Protein AF-A0A9X4GIH8-F1 (afdb_monomer)

Organism: NCBI:txid1639133

Foldseek 3Di:
DVVVVVVVVCVVVVVVVVVVVLCVVQAAKDKDDPVPVVCCVNFPDPLRVPQDDQAPAWIKMWHQDPVQRKIKIKIKHAPGPCPPVSLVSRLVSVCVVPVDDDQQKDKDAPDPVDPPAFIWMWHWDDDPRMIMIMIMGGDD

Structure (mmCIF, N/CA/C/O backbone):
data_AF-A0A9X4GIH8-F1
#
_entry.id   AF-A0A9X4GIH8-F1
#
loop_
_atom_site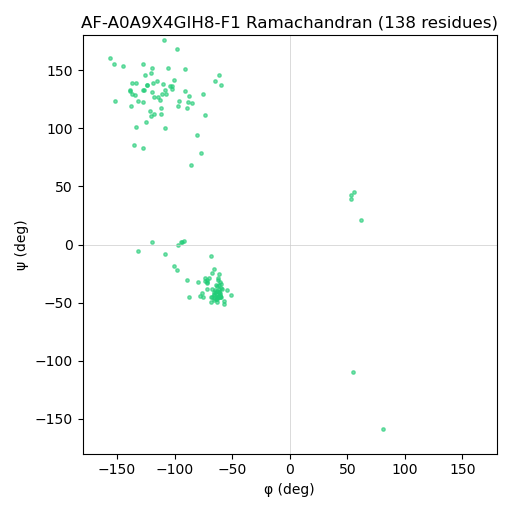.group_PDB
_atom_site.id
_atom_site.type_symbol
_atom_site.label_atom_id
_atom_site.label_alt_id
_atom_site.label_comp_id
_atom_site.label_asym_id
_atom_site.label_entity_id
_atom_site.label_seq_id
_atom_site.pdbx_PDB_ins_code
_atom_site.Cartn_x
_atom_site.Cartn_y
_atom_site.Cartn_z
_atom_site.occupancy
_atom_site.B_iso_or_equiv
_atom_site.auth_seq_id
_atom_site.auth_comp_id
_atom_site.auth_asym_id
_atom_site.auth_atom_id
_atom_site.pdbx_PDB_model_num
ATOM 1 N N . MET A 1 1 ? 32.452 33.313 -19.869 1.00 63.50 1 MET A N 1
ATOM 2 C CA . MET A 1 1 ? 32.845 31.912 -19.583 1.00 63.50 1 MET A CA 1
ATOM 3 C C . MET A 1 1 ? 32.444 31.456 -18.179 1.00 63.50 1 MET A C 1
ATOM 5 O O . MET A 1 1 ? 31.698 30.497 -18.081 1.00 63.50 1 MET A O 1
ATOM 9 N N . LYS A 1 2 ? 32.806 32.172 -17.101 1.00 75.00 2 LYS A N 1
ATOM 10 C CA . LYS A 1 2 ? 32.487 31.783 -15.706 1.00 75.00 2 LYS A CA 1
ATOM 11 C C . LYS A 1 2 ? 30.989 31.535 -15.405 1.00 75.00 2 LYS A C 1
ATOM 13 O O . LYS A 1 2 ? 30.668 30.577 -14.719 1.00 75.00 2 LYS A O 1
ATOM 18 N N . LYS A 1 3 ? 30.074 32.346 -15.964 1.00 81.56 3 LYS A N 1
ATOM 19 C CA . LYS A 1 3 ? 28.610 32.173 -15.804 1.00 81.56 3 LYS A CA 1
ATOM 20 C C . LYS A 1 3 ? 28.070 30.903 -16.482 1.00 81.56 3 LYS A C 1
ATOM 22 O O . LYS A 1 3 ? 27.216 30.236 -15.919 1.00 81.56 3 LYS A O 1
ATOM 27 N N . TRP A 1 4 ? 28.603 30.552 -17.653 1.00 88.25 4 TRP A N 1
ATOM 28 C CA . TRP A 1 4 ? 28.217 29.344 -18.388 1.00 88.25 4 TRP A CA 1
ATOM 29 C C . TRP A 1 4 ? 28.728 28.078 -17.707 1.00 88.25 4 TRP A C 1
ATOM 31 O O . TRP A 1 4 ? 27.992 27.110 -17.618 1.00 88.25 4 TRP A O 1
ATOM 41 N N . ILE A 1 5 ? 29.942 28.123 -17.148 1.00 89.44 5 ILE A N 1
ATOM 42 C CA . ILE A 1 5 ? 30.489 27.032 -16.329 1.00 89.44 5 ILE A CA 1
ATOM 43 C C . ILE A 1 5 ? 29.619 26.816 -15.085 1.00 89.44 5 ILE A C 1
ATOM 45 O O . ILE A 1 5 ? 29.263 25.685 -14.788 1.00 89.44 5 ILE A O 1
ATOM 49 N N . LEU A 1 6 ? 29.222 27.891 -14.394 1.00 89.69 6 LEU A N 1
ATOM 50 C CA . LEU A 1 6 ? 28.356 27.790 -13.217 1.00 89.69 6 LEU A CA 1
ATOM 51 C C . LEU A 1 6 ? 26.986 27.181 -13.562 1.00 89.69 6 LEU A C 1
ATOM 53 O O . LEU A 1 6 ? 26.524 26.291 -12.859 1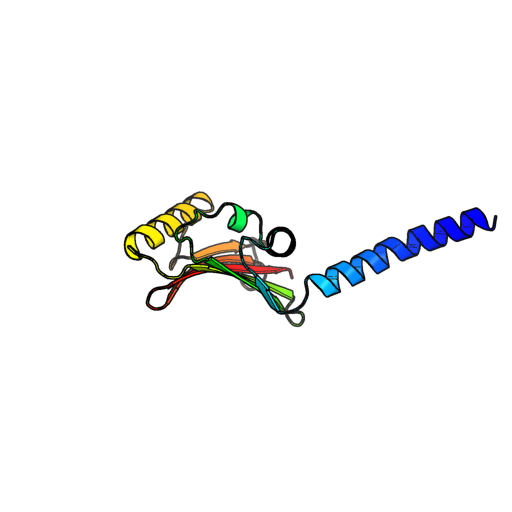.00 89.69 6 LEU A O 1
ATOM 57 N N . LEU A 1 7 ? 26.368 27.619 -14.665 1.00 90.56 7 LEU A N 1
ATOM 58 C CA . LEU A 1 7 ? 25.108 27.050 -15.152 1.00 90.56 7 LEU A CA 1
ATOM 59 C C . LEU A 1 7 ? 25.252 25.570 -15.516 1.00 90.56 7 LEU A C 1
ATOM 61 O O . LEU A 1 7 ? 24.378 24.780 -15.179 1.00 90.56 7 LEU A O 1
ATOM 65 N N . PHE A 1 8 ? 26.360 25.187 -16.152 1.00 90.75 8 PHE A N 1
ATOM 66 C CA . PHE A 1 8 ? 26.626 23.795 -16.511 1.00 90.75 8 PHE A CA 1
ATOM 67 C C . PHE A 1 8 ? 26.821 22.914 -15.272 1.00 90.75 8 PHE A C 1
ATOM 69 O O . PHE A 1 8 ? 26.297 21.808 -15.215 1.00 90.75 8 PHE A O 1
ATOM 76 N N . VAL A 1 9 ? 27.525 23.420 -14.255 1.00 90.88 9 VAL A N 1
ATOM 77 C CA . VAL A 1 9 ? 27.709 22.720 -12.975 1.00 90.88 9 VAL A CA 1
ATOM 78 C C . VAL A 1 9 ? 26.373 22.538 -12.259 1.00 90.88 9 VAL A C 1
ATOM 80 O O . VAL A 1 9 ? 26.072 21.431 -11.833 1.00 90.88 9 VAL A O 1
ATOM 83 N N . ILE A 1 10 ? 25.550 23.587 -12.173 1.00 91.81 10 ILE A N 1
ATOM 84 C CA . ILE A 1 10 ? 24.215 23.516 -11.561 1.00 91.81 10 ILE A CA 1
ATOM 85 C C . ILE A 1 10 ? 23.326 22.510 -12.305 1.00 91.81 10 ILE A C 1
ATOM 87 O O . ILE A 1 10 ? 22.672 21.680 -11.680 1.00 91.81 10 ILE A O 1
ATOM 91 N N . LEU A 1 11 ? 23.334 22.548 -13.639 1.00 92.94 11 LEU A N 1
ATOM 92 C CA . LEU A 1 11 ? 22.566 21.619 -14.467 1.00 92.94 11 LEU A CA 1
ATOM 93 C C . LEU A 1 11 ? 22.974 20.159 -14.224 1.00 92.94 11 LEU A C 1
ATOM 95 O O . LEU A 1 11 ? 22.125 19.275 -14.276 1.00 92.94 11 LEU A O 1
ATOM 99 N N . LEU A 1 12 ? 24.253 19.909 -13.940 1.00 91.50 12 LEU A N 1
ATOM 100 C CA . LEU A 1 12 ? 24.769 18.567 -13.687 1.00 91.50 12 LEU A CA 1
ATOM 101 C C . LEU A 1 12 ? 24.481 18.077 -12.258 1.00 91.50 12 LEU A C 1
ATOM 103 O O . LEU A 1 12 ? 24.292 16.882 -12.051 1.00 91.50 12 LEU A O 1
ATOM 107 N N . THR A 1 13 ? 24.442 18.976 -11.267 1.00 93.31 13 THR A N 1
ATOM 108 C CA . THR A 1 13 ? 24.268 18.605 -9.852 1.00 93.31 13 THR A CA 1
ATOM 109 C C . THR A 1 13 ? 22.812 18.533 -9.406 1.00 93.31 13 THR A C 1
ATOM 111 O O . THR A 1 13 ? 22.496 17.717 -8.541 1.00 93.31 13 THR A O 1
ATOM 114 N N . ILE A 1 14 ? 21.913 19.332 -9.990 1.00 94.12 14 ILE A N 1
ATOM 115 C CA . ILE A 1 14 ? 20.486 19.328 -9.626 1.00 94.12 14 ILE A CA 1
ATOM 116 C C . ILE A 1 14 ? 19.842 17.937 -9.772 1.00 94.12 14 ILE A C 1
ATOM 118 O O . ILE A 1 14 ? 19.200 17.510 -8.814 1.00 94.12 14 ILE A O 1
ATOM 122 N N . PRO A 1 15 ? 20.005 17.196 -10.889 1.00 92.38 15 PRO A N 1
ATOM 123 C CA . PRO A 1 15 ? 19.374 15.884 -11.047 1.00 92.38 15 PRO A CA 1
ATOM 124 C C . PRO A 1 15 ? 19.847 14.884 -9.991 1.00 92.38 15 PRO A C 1
ATOM 126 O O . PRO A 1 15 ? 19.057 14.107 -9.464 1.00 92.38 15 PRO A O 1
ATOM 129 N N . PHE A 1 16 ? 21.135 14.939 -9.649 1.00 91.06 16 PHE A N 1
ATOM 130 C CA . PHE A 1 16 ? 21.722 14.071 -8.637 1.00 91.06 16 PHE A CA 1
ATOM 131 C C . PHE A 1 16 ? 21.190 14.392 -7.236 1.00 91.06 16 PHE A C 1
ATOM 133 O O . PHE A 1 16 ? 20.788 13.489 -6.507 1.00 91.06 16 PHE A O 1
ATOM 140 N N . LEU A 1 17 ? 21.114 15.676 -6.873 1.00 93.94 17 LEU A N 1
ATOM 141 C CA . LEU A 1 17 ? 20.507 16.101 -5.609 1.00 93.94 17 LEU A CA 1
ATOM 142 C C . LEU A 1 17 ? 19.029 15.716 -5.538 1.00 93.94 17 LEU A C 1
ATOM 144 O O . LEU A 1 17 ? 18.573 15.245 -4.502 1.00 93.94 17 LEU A O 1
ATOM 148 N N . TRP A 1 18 ? 18.298 15.873 -6.643 1.00 92.62 18 TRP A N 1
ATOM 149 C CA . TRP A 1 18 ? 16.897 15.478 -6.724 1.00 92.62 18 TRP A CA 1
ATOM 150 C C . TRP A 1 18 ? 16.718 13.979 -6.481 1.00 92.62 18 TRP A C 1
ATOM 152 O O . TRP A 1 18 ? 15.874 13.590 -5.680 1.00 92.62 18 TRP A O 1
ATOM 162 N N . PHE A 1 19 ? 17.552 13.144 -7.108 1.00 90.12 19 PHE A N 1
ATOM 163 C CA . PHE A 1 19 ? 17.552 11.700 -6.885 1.00 90.12 19 PHE A CA 1
ATOM 164 C C . PHE A 1 19 ? 17.829 11.341 -5.418 1.00 90.12 19 PHE A C 1
ATOM 166 O O . PHE A 1 19 ? 17.113 10.526 -4.846 1.00 90.12 19 PHE A O 1
ATOM 173 N N . LEU A 1 20 ? 18.820 11.981 -4.786 1.00 92.31 20 LEU A N 1
ATOM 174 C CA . LEU A 1 20 ? 19.144 11.736 -3.377 1.00 92.31 20 LEU A CA 1
ATOM 175 C C . LEU A 1 20 ? 18.010 12.142 -2.432 1.00 92.31 20 LEU A C 1
ATOM 177 O O . LEU A 1 20 ? 17.700 11.399 -1.505 1.00 92.31 20 LEU A O 1
ATOM 181 N N . ILE A 1 21 ? 17.386 13.299 -2.667 1.00 93.06 21 ILE A N 1
ATOM 182 C CA . ILE A 1 21 ? 16.239 13.764 -1.877 1.00 93.06 21 ILE A CA 1
ATOM 183 C C . ILE A 1 21 ? 15.069 12.799 -2.046 1.00 93.06 21 ILE A C 1
ATOM 185 O O . ILE A 1 21 ? 14.472 12.391 -1.055 1.00 93.06 21 ILE A O 1
ATOM 189 N N . TRP A 1 22 ? 14.763 12.412 -3.286 1.00 90.56 22 TRP A N 1
ATOM 190 C CA . TRP A 1 22 ? 13.693 11.464 -3.574 1.00 90.56 22 TRP A CA 1
ATOM 191 C C . TRP A 1 22 ? 13.912 10.146 -2.833 1.00 90.56 22 TRP A C 1
ATOM 193 O O . TRP A 1 22 ? 13.049 9.707 -2.083 1.00 90.56 22 TRP A O 1
ATOM 203 N N . PHE A 1 23 ? 15.104 9.570 -2.969 1.00 88.69 23 PHE A N 1
ATOM 204 C CA . PHE A 1 23 ? 15.468 8.318 -2.320 1.00 88.69 23 PHE A CA 1
ATOM 205 C C . PHE A 1 23 ? 15.409 8.407 -0.789 1.00 88.69 23 PHE A C 1
ATOM 207 O O . PHE A 1 23 ? 14.915 7.490 -0.137 1.00 88.69 23 PHE A O 1
ATOM 214 N N . ALA A 1 24 ? 15.875 9.512 -0.201 1.00 90.31 24 ALA A N 1
ATOM 215 C CA . ALA A 1 24 ? 15.794 9.739 1.240 1.00 90.31 24 ALA A CA 1
ATOM 216 C C . ALA A 1 24 ? 14.346 9.844 1.746 1.00 90.31 24 ALA A C 1
ATOM 218 O O . ALA A 1 24 ? 14.061 9.399 2.852 1.00 90.31 24 ALA A O 1
ATOM 219 N N . LEU A 1 25 ? 13.436 10.415 0.951 1.00 91.81 25 LEU A N 1
ATOM 220 C CA . LEU A 1 25 ? 12.022 10.529 1.312 1.00 91.81 25 LEU A CA 1
ATOM 221 C C . LEU A 1 25 ? 11.276 9.201 1.160 1.00 91.81 25 LEU A C 1
ATOM 223 O O . LEU A 1 25 ? 10.465 8.862 2.009 1.00 91.81 25 LEU A O 1
ATOM 227 N N . THR A 1 26 ? 11.536 8.443 0.095 1.00 91.00 26 THR A N 1
ATOM 228 C CA . THR A 1 26 ? 10.756 7.240 -0.233 1.00 91.00 26 THR A CA 1
ATOM 229 C C . THR A 1 26 ? 11.348 5.947 0.317 1.00 91.00 26 THR A C 1
ATOM 231 O O . THR A 1 26 ? 10.817 4.881 0.021 1.00 91.00 26 THR A O 1
ATOM 234 N N . SER A 1 27 ? 12.454 5.996 1.060 1.00 90.31 27 SER A N 1
ATOM 235 C CA . SER A 1 27 ? 13.058 4.807 1.670 1.00 90.31 27 SER A CA 1
ATOM 236 C C . SER A 1 27 ? 12.528 4.553 3.079 1.00 90.31 27 SER A C 1
ATOM 238 O O . SER A 1 27 ? 12.151 5.485 3.791 1.00 90.31 27 SER A O 1
ATOM 240 N N . GLY A 1 28 ? 12.517 3.280 3.483 1.00 91.75 28 GLY A N 1
ATOM 241 C CA . GLY A 1 28 ? 12.092 2.870 4.819 1.00 91.75 28 GLY A CA 1
ATOM 242 C C . GLY A 1 28 ? 10.575 2.784 4.981 1.00 91.75 28 GLY A C 1
ATOM 243 O O . GLY A 1 28 ? 9.840 2.636 4.004 1.00 91.75 28 GLY A O 1
ATOM 244 N N . GLU A 1 29 ? 10.135 2.847 6.236 1.00 95.62 29 GLU A N 1
ATOM 245 C CA . GLU A 1 29 ? 8.738 2.705 6.649 1.00 95.62 29 GLU A CA 1
ATOM 246 C C . GLU A 1 29 ? 8.116 4.060 7.000 1.00 95.62 29 GLU A C 1
ATOM 248 O O . GLU A 1 29 ? 8.716 4.871 7.709 1.00 95.62 29 GLU A O 1
ATOM 253 N N . HIS A 1 30 ? 6.890 4.287 6.532 1.00 96.56 30 HIS A N 1
ATOM 254 C CA . HIS A 1 30 ? 6.138 5.523 6.721 1.00 96.56 30 HIS A CA 1
ATOM 255 C C . HIS A 1 30 ? 4.682 5.203 7.051 1.00 96.56 30 HIS A C 1
ATOM 257 O O . HIS A 1 30 ? 3.957 4.626 6.240 1.00 96.56 30 HIS A O 1
ATOM 263 N N . HIS A 1 31 ? 4.239 5.630 8.229 1.00 97.38 31 HIS A N 1
ATOM 264 C CA . HIS A 1 31 ? 2.845 5.548 8.655 1.00 97.38 31 HIS A CA 1
ATOM 265 C C . HIS A 1 31 ? 2.177 6.916 8.522 1.00 97.38 31 HIS A C 1
ATOM 267 O O . HIS A 1 31 ? 2.765 7.924 8.914 1.00 97.38 31 HIS A O 1
ATOM 273 N N . TYR A 1 32 ? 0.978 6.956 7.945 1.00 97.31 32 TYR A N 1
ATOM 274 C CA . TYR A 1 32 ? 0.262 8.203 7.685 1.00 97.31 32 TYR A CA 1
ATOM 275 C C . TYR A 1 32 ? -1.246 7.985 7.580 1.00 97.31 32 TYR A C 1
ATOM 277 O O . TYR A 1 32 ? -1.729 6.882 7.311 1.00 97.31 32 TYR A O 1
ATOM 285 N N . GLU A 1 33 ? -1.998 9.065 7.751 1.00 95.94 33 GLU A N 1
ATOM 286 C CA . GLU A 1 33 ? -3.439 9.092 7.535 1.00 95.94 33 GLU A CA 1
ATOM 287 C C . GLU A 1 33 ? -3.792 9.660 6.156 1.00 95.94 33 GLU A C 1
ATOM 289 O O . GLU A 1 33 ? -2.990 10.291 5.467 1.00 95.94 33 GLU A O 1
ATOM 294 N N . ARG A 1 34 ? -5.057 9.503 5.750 1.00 92.69 34 ARG A N 1
ATOM 295 C CA . ARG A 1 34 ? -5.564 10.153 4.529 1.00 92.69 34 ARG A CA 1
ATOM 296 C C . ARG A 1 34 ? -5.522 11.686 4.612 1.00 92.69 34 ARG A C 1
ATOM 298 O O . ARG A 1 34 ? -5.452 12.354 3.583 1.00 92.69 34 ARG A O 1
ATOM 305 N N . SER A 1 35 ? -5.632 12.226 5.824 1.00 94.25 35 SER A N 1
ATOM 306 C CA . SER A 1 35 ? -5.590 13.658 6.135 1.00 94.25 35 SER A CA 1
ATOM 307 C C . SER A 1 35 ? -4.199 14.265 5.884 1.00 94.25 35 SER A C 1
ATOM 309 O O . SER A 1 35 ? -4.103 15.452 5.562 1.00 94.25 35 SER A O 1
ATOM 311 N N . ASP A 1 36 ? -3.140 13.451 5.926 1.00 96.06 36 ASP A N 1
ATOM 312 C CA . ASP A 1 36 ? -1.758 13.847 5.652 1.00 96.06 36 ASP A CA 1
ATOM 313 C C . ASP A 1 36 ? -1.512 13.992 4.144 1.00 96.06 36 ASP A C 1
ATOM 315 O O . ASP A 1 36 ? -0.933 13.126 3.490 1.00 96.06 36 ASP A O 1
ATOM 319 N N . ILE A 1 37 ? -1.947 15.120 3.573 1.00 94.69 37 ILE A N 1
ATOM 320 C CA . ILE A 1 37 ? -1.992 15.354 2.117 1.00 94.69 37 ILE A CA 1
ATOM 321 C C . ILE A 1 37 ? -0.658 15.046 1.420 1.00 94.69 37 ILE A C 1
ATOM 323 O O . ILE A 1 37 ? -0.657 14.429 0.356 1.00 94.69 37 ILE A O 1
ATOM 327 N N . PHE A 1 38 ? 0.473 15.471 1.995 1.00 95.12 38 PHE A N 1
ATOM 328 C CA . PHE A 1 38 ? 1.788 15.247 1.386 1.00 95.12 38 PHE A CA 1
ATOM 329 C C . PHE A 1 38 ? 2.175 13.765 1.390 1.00 95.12 38 PHE A C 1
ATOM 331 O O . PHE A 1 38 ? 2.523 13.229 0.340 1.00 95.12 38 PHE A O 1
ATOM 338 N N . SER A 1 39 ? 2.056 13.096 2.539 1.00 96.00 39 SER A N 1
ATOM 339 C CA . SER A 1 39 ? 2.368 11.671 2.687 1.00 96.00 39 SER A CA 1
ATOM 340 C C . SER A 1 39 ? 1.449 10.808 1.822 1.00 96.00 39 SER A C 1
ATOM 342 O O . SER A 1 39 ? 1.919 9.948 1.083 1.00 96.00 39 SER A O 1
ATOM 344 N N . TYR A 1 40 ? 0.148 11.097 1.825 1.00 96.25 40 TYR A N 1
ATOM 345 C CA . TYR A 1 40 ? -0.835 10.409 0.992 1.00 96.25 40 TYR A CA 1
ATOM 346 C C . TYR A 1 40 ? -0.577 10.613 -0.507 1.00 96.25 40 TYR A C 1
ATOM 348 O O . TYR A 1 40 ? -0.704 9.688 -1.311 1.00 96.25 40 TYR A O 1
ATOM 356 N N . TRP A 1 41 ? -0.183 11.822 -0.916 1.00 95.88 41 TRP A N 1
ATOM 357 C CA . TRP A 1 41 ? 0.181 12.088 -2.305 1.00 95.88 41 TRP A CA 1
ATOM 358 C C . TRP A 1 41 ? 1.438 11.320 -2.730 1.00 95.88 41 TRP A C 1
ATOM 360 O O . TRP A 1 41 ? 1.431 10.717 -3.808 1.00 95.88 41 TRP A O 1
ATOM 370 N N . LEU A 1 42 ? 2.474 11.337 -1.885 1.00 95.88 42 LEU A N 1
ATOM 371 C CA . LEU A 1 42 ? 3.798 10.794 -2.181 1.00 95.88 42 LEU A CA 1
ATOM 372 C C . LEU A 1 42 ? 3.840 9.262 -2.121 1.00 95.88 42 LEU A C 1
ATOM 374 O O . LEU A 1 42 ? 4.410 8.636 -3.010 1.00 95.88 42 LEU A O 1
ATOM 378 N N . TYR A 1 43 ? 3.246 8.663 -1.089 1.00 96.38 43 TYR A N 1
ATOM 379 C CA . TYR A 1 43 ? 3.442 7.249 -0.764 1.00 96.38 43 TYR A CA 1
ATOM 380 C C . TYR A 1 43 ? 2.303 6.334 -1.219 1.00 96.38 43 TYR A C 1
ATOM 382 O O . TYR A 1 43 ? 2.498 5.124 -1.307 1.00 96.38 43 TYR A O 1
ATOM 390 N N . THR A 1 44 ? 1.105 6.854 -1.502 1.00 96.50 44 THR A N 1
ATOM 391 C CA . THR A 1 44 ? -0.023 6.008 -1.918 1.00 96.50 44 THR A CA 1
ATOM 392 C C . THR A 1 44 ? -0.032 5.814 -3.445 1.00 96.50 44 THR A C 1
ATOM 394 O O . THR A 1 44 ? -0.136 6.796 -4.183 1.00 96.50 44 THR A O 1
ATOM 397 N N . PRO A 1 45 ? 0.004 4.572 -3.966 1.00 94.88 45 PRO A N 1
ATOM 398 C CA . PRO A 1 45 ? -0.167 4.293 -5.389 1.00 94.88 45 PRO A CA 1
ATOM 399 C C . PRO A 1 45 ? -1.538 4.745 -5.900 1.00 94.88 45 PRO A C 1
ATOM 401 O O . PRO A 1 45 ? -2.545 4.609 -5.204 1.00 94.88 45 PRO A O 1
ATOM 404 N N . ASP A 1 46 ? -1.614 5.205 -7.148 1.00 94.00 46 ASP A N 1
ATOM 405 C CA . ASP A 1 46 ? -2.849 5.775 -7.707 1.00 94.00 46 ASP A CA 1
ATOM 406 C C . ASP A 1 46 ? -4.027 4.791 -7.726 1.00 94.00 46 ASP A C 1
ATOM 408 O O . ASP A 1 46 ? -5.174 5.186 -7.515 1.00 94.00 46 ASP A O 1
ATOM 412 N N . VAL A 1 47 ? -3.763 3.492 -7.896 1.00 93.06 47 VAL A N 1
ATOM 413 C CA . VAL A 1 47 ? -4.798 2.452 -7.777 1.00 93.06 47 VAL A CA 1
ATOM 414 C C . VAL A 1 47 ? -5.409 2.452 -6.372 1.00 93.06 47 VAL A C 1
ATOM 416 O O . VAL A 1 47 ? -6.630 2.417 -6.238 1.00 93.06 47 VAL A O 1
ATOM 419 N N . LEU A 1 48 ? -4.582 2.561 -5.327 1.00 95.50 48 LEU A N 1
ATOM 420 C CA . LEU A 1 48 ? -5.050 2.606 -3.941 1.00 95.50 48 LEU A CA 1
ATOM 421 C C . LEU A 1 48 ? -5.736 3.934 -3.600 1.00 95.50 48 LEU A C 1
ATOM 423 O O . LEU A 1 48 ? -6.694 3.928 -2.834 1.00 95.50 48 LEU A O 1
ATOM 427 N N . LYS A 1 49 ? -5.346 5.054 -4.226 1.00 95.06 49 LYS A N 1
ATOM 428 C CA . LYS A 1 49 ? -6.044 6.344 -4.048 1.00 95.06 49 LYS A CA 1
ATOM 429 C C . LYS A 1 49 ? -7.510 6.303 -4.500 1.00 95.06 49 LYS A C 1
ATOM 431 O O . LYS A 1 49 ? -8.320 7.092 -4.012 1.00 95.06 49 LYS A O 1
ATOM 436 N N . ASN A 1 50 ? -7.838 5.394 -5.420 1.00 93.81 50 ASN A N 1
ATOM 437 C CA . ASN A 1 50 ? -9.178 5.188 -5.971 1.00 93.81 50 ASN A CA 1
ATOM 438 C C . ASN A 1 50 ? -9.977 4.090 -5.251 1.00 93.81 50 ASN A C 1
ATOM 440 O O . ASN A 1 50 ? -11.099 3.777 -5.663 1.00 93.81 50 ASN A O 1
ATOM 444 N N . VAL A 1 51 ? -9.421 3.486 -4.197 1.00 93.81 51 VAL A N 1
ATOM 445 C CA . VAL A 1 51 ? -10.129 2.459 -3.435 1.00 93.81 51 VAL A CA 1
ATOM 446 C C . VAL A 1 51 ? -11.353 3.077 -2.745 1.00 93.81 51 VAL A C 1
ATOM 448 O O . VAL A 1 51 ? -11.288 4.207 -2.245 1.00 93.81 51 VAL A O 1
ATOM 451 N N . PRO A 1 52 ? -12.497 2.375 -2.697 1.00 91.44 52 PRO A N 1
ATOM 452 C CA . PRO A 1 52 ? -13.637 2.854 -1.934 1.00 91.44 52 PRO A CA 1
ATOM 453 C C . PRO A 1 52 ? -13.305 3.025 -0.449 1.00 91.44 52 PRO A C 1
ATOM 455 O O . PRO A 1 52 ? -12.716 2.143 0.175 1.00 91.44 52 PRO A O 1
ATOM 458 N N . LEU A 1 53 ? -13.774 4.126 0.140 1.00 91.12 53 LEU A N 1
ATOM 459 C CA . LEU A 1 53 ? -13.698 4.326 1.583 1.00 91.12 53 LEU A CA 1
ATOM 460 C C . LEU A 1 53 ? -14.730 3.425 2.275 1.00 91.12 53 LEU A C 1
ATOM 462 O O . LEU A 1 53 ? -15.938 3.617 2.116 1.00 91.12 53 LEU A O 1
ATOM 466 N N . ILE A 1 54 ? -14.258 2.415 3.006 1.00 94.38 54 ILE A N 1
ATOM 467 C CA . ILE A 1 54 ? -15.132 1.448 3.686 1.00 94.38 54 ILE A CA 1
ATOM 468 C C . ILE A 1 54 ? -15.361 1.756 5.170 1.00 94.38 54 ILE A C 1
ATOM 470 O O . ILE A 1 54 ? -16.389 1.326 5.694 1.00 94.38 54 ILE A O 1
ATOM 474 N N . SER A 1 55 ? -14.458 2.519 5.791 1.00 93.62 55 SER A N 1
ATOM 475 C CA . SER A 1 55 ? -14.524 3.046 7.160 1.00 93.62 55 SER A CA 1
ATOM 476 C C . SER A 1 55 ? -13.887 4.438 7.201 1.00 93.62 55 SER A C 1
ATOM 478 O O . SER A 1 55 ? -13.034 4.733 6.361 1.00 93.62 55 SER A O 1
ATOM 480 N N . GLU A 1 56 ? -14.303 5.279 8.148 1.00 92.06 56 GLU A N 1
ATOM 481 C CA . GLU A 1 56 ? -13.658 6.573 8.429 1.00 92.06 56 GLU A CA 1
ATOM 482 C C . GLU A 1 56 ? -12.315 6.394 9.144 1.00 92.06 56 GLU A C 1
ATOM 484 O O . GLU A 1 56 ? -11.391 7.169 8.919 1.00 92.06 56 GLU A O 1
ATOM 489 N N . ASP A 1 57 ? -12.202 5.341 9.953 1.00 94.81 57 ASP A N 1
ATOM 490 C CA . ASP A 1 57 ? -10.973 4.938 10.628 1.00 94.81 57 ASP A CA 1
ATOM 491 C C . ASP A 1 57 ? -10.097 4.165 9.633 1.00 94.81 57 ASP A C 1
ATOM 493 O O . ASP A 1 57 ? -10.312 2.971 9.374 1.00 94.81 57 ASP A O 1
ATOM 497 N N . VAL A 1 58 ? -9.185 4.899 8.987 1.00 95.56 58 VAL A N 1
ATOM 498 C CA . VAL A 1 58 ? -8.285 4.395 7.949 1.00 95.56 58 VAL A CA 1
ATOM 499 C C . VAL A 1 58 ? -6.854 4.872 8.168 1.00 95.56 58 VAL A C 1
ATOM 501 O O . VAL A 1 58 ? -6.576 6.067 8.252 1.00 95.56 58 VAL A O 1
ATOM 504 N N . GLU A 1 59 ? -5.938 3.916 8.148 1.00 96.44 59 GLU A N 1
ATOM 505 C CA . GLU A 1 59 ? -4.503 4.116 8.294 1.00 96.44 59 GLU A CA 1
ATOM 506 C C . GLU A 1 59 ? -3.774 3.595 7.053 1.00 96.44 59 GLU A C 1
ATOM 508 O O . GLU A 1 59 ? -4.184 2.603 6.439 1.00 96.44 59 GLU A O 1
ATOM 513 N N . TYR A 1 60 ? -2.662 4.235 6.705 1.00 97.50 60 TYR A N 1
ATOM 514 C CA . TYR A 1 60 ? -1.792 3.816 5.616 1.00 97.50 60 TYR A CA 1
ATOM 515 C C . TYR A 1 60 ? -0.407 3.502 6.164 1.00 97.50 60 TYR A C 1
ATOM 517 O O . TYR A 1 60 ? 0.132 4.210 7.014 1.00 97.50 60 TYR A O 1
ATOM 525 N N . ASN A 1 61 ? 0.182 2.429 5.656 1.00 97.69 61 ASN A N 1
ATOM 526 C CA . ASN A 1 61 ? 1.569 2.088 5.913 1.00 97.69 61 ASN A CA 1
ATOM 527 C C . ASN A 1 61 ? 2.267 1.868 4.576 1.00 97.69 61 ASN A C 1
ATOM 529 O O . ASN A 1 61 ? 1.814 1.049 3.781 1.00 97.69 61 ASN A O 1
ATOM 533 N N . TYR A 1 62 ? 3.328 2.618 4.324 1.00 97.81 62 TYR A N 1
ATOM 534 C CA . TYR A 1 62 ? 4.213 2.455 3.184 1.00 97.81 62 TYR A CA 1
ATOM 535 C C . TYR A 1 62 ? 5.557 1.924 3.669 1.00 97.81 62 TYR A C 1
ATOM 537 O O . TYR A 1 62 ? 6.102 2.414 4.651 1.00 97.81 62 TYR A O 1
ATOM 545 N N . GLU A 1 63 ? 6.121 0.976 2.939 1.00 96.62 63 GLU A N 1
ATOM 546 C CA . GLU A 1 63 ? 7.438 0.414 3.189 1.00 96.62 63 GLU A CA 1
ATOM 547 C C . GLU A 1 63 ? 8.172 0.269 1.856 1.00 96.62 63 GLU A C 1
ATOM 549 O O . GLU A 1 63 ? 7.642 -0.309 0.903 1.00 96.62 63 GLU A O 1
ATOM 554 N N . TYR A 1 64 ? 9.406 0.766 1.796 1.00 95.00 64 TYR A N 1
ATOM 555 C CA . TYR A 1 64 ? 10.339 0.450 0.721 1.00 95.00 64 TYR A CA 1
ATOM 556 C C . TYR A 1 64 ? 11.567 -0.258 1.275 1.00 95.00 64 TYR A C 1
ATOM 558 O O . TYR A 1 64 ? 12.380 0.339 1.991 1.00 95.00 64 TYR A O 1
ATOM 566 N N . ASN A 1 65 ? 11.705 -1.530 0.912 1.00 91.50 65 ASN A N 1
ATOM 567 C CA . ASN A 1 65 ? 12.823 -2.364 1.304 1.00 91.50 65 ASN A CA 1
ATOM 568 C C . ASN A 1 65 ? 13.957 -2.246 0.275 1.00 91.50 65 ASN A C 1
ATOM 570 O O . ASN A 1 65 ? 13.819 -2.588 -0.902 1.00 91.50 65 ASN A O 1
ATOM 574 N N . LEU A 1 66 ? 15.097 -1.745 0.752 1.00 87.31 66 LEU A N 1
ATOM 575 C CA . LEU A 1 66 ? 16.281 -1.457 -0.054 1.00 87.31 66 LEU A CA 1
ATOM 576 C C . LEU A 1 66 ? 17.022 -2.712 -0.517 1.00 87.31 66 LEU A C 1
ATOM 578 O O . LEU A 1 66 ? 17.598 -2.704 -1.605 1.00 87.31 66 LEU A O 1
ATOM 582 N N . ASP A 1 67 ? 17.005 -3.775 0.286 1.00 87.38 67 ASP A N 1
ATOM 583 C CA . ASP A 1 67 ? 17.788 -4.984 0.026 1.00 87.38 67 ASP A CA 1
ATOM 584 C C . ASP A 1 67 ? 17.222 -5.775 -1.155 1.00 87.38 67 ASP A C 1
ATOM 586 O O . ASP A 1 67 ? 17.961 -6.401 -1.915 1.00 87.38 67 ASP A O 1
ATOM 590 N N . ASN A 1 68 ? 15.900 -5.743 -1.318 1.00 86.62 68 ASN A N 1
ATOM 591 C CA . ASN A 1 68 ? 15.185 -6.511 -2.331 1.00 86.62 68 ASN A CA 1
ATOM 592 C C . ASN A 1 68 ? 14.397 -5.647 -3.331 1.00 86.62 68 ASN A C 1
ATOM 594 O O . ASN A 1 68 ? 13.763 -6.216 -4.219 1.00 86.62 68 ASN A O 1
ATOM 598 N N . GLN A 1 69 ? 14.476 -4.314 -3.220 1.00 88.81 69 GLN A N 1
ATOM 599 C CA . GLN A 1 69 ? 13.804 -3.338 -4.093 1.00 88.81 69 GLN A CA 1
ATOM 600 C C . GLN A 1 69 ? 12.286 -3.554 -4.157 1.00 88.81 69 GLN A C 1
ATOM 602 O O . GLN A 1 69 ? 11.671 -3.564 -5.226 1.00 88.81 69 GLN A O 1
ATOM 607 N N . GLN A 1 70 ? 11.687 -3.763 -2.985 1.00 92.81 70 GLN A N 1
ATOM 608 C CA . GLN A 1 70 ? 10.260 -4.036 -2.848 1.00 92.81 70 GLN A CA 1
ATOM 609 C C . GLN A 1 70 ? 9.538 -2.852 -2.240 1.00 92.81 70 GLN A C 1
ATOM 611 O O . GLN A 1 70 ? 9.945 -2.329 -1.204 1.00 92.81 70 GLN A O 1
ATOM 616 N N . THR A 1 71 ? 8.418 -2.492 -2.855 1.00 95.12 71 THR A N 1
ATOM 617 C CA . THR A 1 71 ? 7.499 -1.497 -2.310 1.00 95.12 71 THR A CA 1
ATOM 618 C C . THR A 1 71 ? 6.259 -2.204 -1.802 1.00 95.12 71 THR A C 1
ATOM 620 O O . THR A 1 71 ? 5.628 -2.974 -2.528 1.00 95.12 71 THR A O 1
ATOM 623 N N . ARG A 1 72 ? 5.864 -1.908 -0.570 1.00 96.88 72 ARG A N 1
ATOM 624 C CA . ARG A 1 72 ? 4.645 -2.420 0.042 1.00 96.88 72 ARG A CA 1
ATOM 625 C C . ARG A 1 72 ? 3.828 -1.264 0.583 1.00 96.88 72 ARG A C 1
ATOM 627 O O . ARG A 1 72 ? 4.352 -0.392 1.261 1.00 96.88 72 ARG A O 1
ATOM 634 N N . VAL A 1 73 ? 2.532 -1.264 0.295 1.00 97.94 73 VAL A N 1
ATOM 635 C CA . VAL A 1 73 ? 1.596 -0.281 0.843 1.00 97.94 73 VAL A CA 1
ATOM 636 C C . VAL A 1 73 ? 0.373 -0.996 1.376 1.00 97.94 73 VAL A C 1
ATOM 638 O O . VAL A 1 73 ? -0.280 -1.733 0.646 1.00 97.94 73 VAL A O 1
ATOM 641 N N . ILE A 1 74 ? 0.050 -0.788 2.644 1.00 97.56 74 ILE A N 1
ATOM 642 C CA . ILE A 1 74 ? -1.118 -1.369 3.299 1.00 97.56 74 ILE A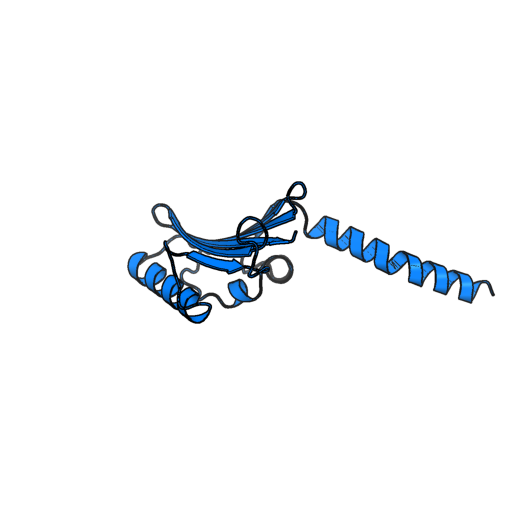 CA 1
ATOM 643 C C . ILE A 1 74 ? -2.083 -0.241 3.622 1.00 97.56 74 ILE A C 1
ATOM 645 O O . ILE A 1 74 ? -1.726 0.699 4.325 1.00 97.56 74 ILE A O 1
ATOM 649 N N . VAL A 1 75 ? -3.314 -0.366 3.137 1.00 97.69 75 VAL A N 1
ATOM 650 C CA . VAL A 1 75 ? -4.446 0.427 3.616 1.00 97.69 75 VAL A CA 1
ATOM 651 C C . VAL A 1 75 ? -5.195 -0.419 4.629 1.00 97.69 75 VAL A C 1
ATOM 653 O O . VAL A 1 75 ? -5.662 -1.505 4.287 1.00 97.69 75 VAL A O 1
ATOM 656 N N . LYS A 1 76 ? -5.293 0.052 5.868 1.00 97.19 76 LYS A N 1
ATOM 657 C CA . LYS A 1 76 ? -5.953 -0.648 6.967 1.00 97.19 76 LYS A CA 1
ATOM 658 C C . LYS A 1 76 ? -7.180 0.138 7.392 1.00 97.19 76 LYS A C 1
ATOM 660 O O . LYS A 1 76 ? -7.081 1.320 7.690 1.00 97.19 76 LYS A O 1
ATOM 665 N N . TRP A 1 77 ? -8.323 -0.530 7.440 1.00 97.19 77 TRP A N 1
ATOM 666 C CA . TRP A 1 77 ? -9.565 0.025 7.965 1.00 97.19 77 TRP A CA 1
ATOM 667 C C . TRP A 1 77 ? -9.924 -0.664 9.272 1.00 97.19 77 TRP A C 1
ATOM 669 O O . TRP A 1 77 ? -9.985 -1.897 9.315 1.00 97.19 77 TRP A O 1
ATOM 679 N N . ASN A 1 78 ? -10.204 0.125 10.304 1.00 94.69 78 ASN A N 1
ATOM 680 C CA . ASN A 1 78 ? -10.676 -0.363 11.598 1.00 94.69 78 ASN A CA 1
ATOM 681 C C . ASN A 1 78 ? -12.155 0.004 11.807 1.00 94.69 78 ASN A C 1
ATOM 683 O O . ASN A 1 78 ? -12.766 0.683 10.973 1.00 94.69 78 ASN A O 1
ATOM 687 N N . ASN A 1 79 ? -12.739 -0.454 12.920 1.00 92.69 79 ASN A N 1
ATOM 688 C CA . ASN A 1 79 ? -14.100 -0.102 13.345 1.00 92.69 79 ASN A CA 1
ATOM 689 C C . ASN A 1 79 ? -15.168 -0.344 12.259 1.00 92.69 79 ASN A C 1
ATOM 691 O O . ASN A 1 79 ? -16.060 0.472 12.017 1.00 92.69 79 ASN A O 1
ATOM 695 N N . ILE A 1 80 ? -15.069 -1.485 11.574 1.00 93.19 80 ILE A N 1
ATOM 696 C CA . ILE A 1 80 ? -15.941 -1.817 10.449 1.00 93.19 80 ILE A CA 1
ATOM 697 C C . ILE A 1 80 ? -17.236 -2.450 10.961 1.00 93.19 80 ILE A C 1
ATOM 699 O O . ILE A 1 80 ? -17.225 -3.506 11.587 1.00 93.19 80 ILE A O 1
ATOM 703 N N . ASN A 1 81 ? -18.369 -1.836 10.631 1.00 87.69 81 ASN A N 1
ATOM 704 C CA . ASN A 1 81 ? -19.689 -2.317 11.039 1.00 87.69 81 ASN A CA 1
ATOM 705 C C . ASN A 1 81 ? -20.111 -3.642 10.365 1.00 87.69 81 ASN A C 1
ATOM 707 O O . ASN A 1 81 ? -20.600 -4.539 11.044 1.00 87.69 81 ASN A O 1
ATOM 711 N N . ASP A 1 82 ? -19.915 -3.781 9.049 1.00 91.69 82 ASP A N 1
ATOM 712 C CA . ASP A 1 82 ? -20.244 -4.984 8.267 1.00 91.69 82 ASP A CA 1
ATOM 713 C C . ASP A 1 82 ? -19.034 -5.448 7.447 1.00 91.69 82 ASP A C 1
ATOM 715 O O . ASP A 1 82 ? -18.871 -5.139 6.261 1.00 91.69 82 ASP A O 1
ATOM 719 N N . ILE A 1 83 ? -18.152 -6.201 8.104 1.00 93.12 83 ILE A N 1
ATOM 720 C CA . ILE A 1 83 ? -16.901 -6.683 7.508 1.00 93.12 83 ILE A CA 1
ATOM 721 C C . ILE A 1 83 ? -17.163 -7.535 6.265 1.00 93.12 83 ILE A C 1
ATOM 723 O O . ILE A 1 83 ? -16.424 -7.426 5.288 1.00 93.12 83 ILE A O 1
ATOM 727 N N . ALA A 1 84 ? -18.215 -8.358 6.263 1.00 93.12 84 ALA A N 1
ATOM 728 C CA . ALA A 1 84 ? -18.522 -9.228 5.134 1.00 93.12 84 ALA A CA 1
ATOM 729 C C . ALA A 1 84 ? -18.906 -8.409 3.893 1.00 93.12 84 ALA A C 1
ATOM 731 O O . ALA A 1 84 ? -18.337 -8.622 2.816 1.00 93.12 84 ALA A O 1
ATOM 732 N N . ALA A 1 85 ? -19.800 -7.428 4.046 1.00 94.56 85 ALA A N 1
ATOM 733 C CA . ALA A 1 85 ? -20.198 -6.553 2.948 1.00 94.56 85 ALA A CA 1
ATOM 734 C C . ALA A 1 85 ? -19.040 -5.668 2.466 1.00 94.56 85 ALA A C 1
ATOM 736 O O . ALA A 1 85 ? -18.815 -5.549 1.259 1.00 94.56 85 ALA A O 1
ATOM 737 N N . LYS A 1 86 ? -18.257 -5.077 3.381 1.00 95.81 86 LYS A N 1
ATOM 738 C CA . LYS A 1 86 ? -17.099 -4.247 3.003 1.00 95.81 86 LYS A CA 1
ATOM 739 C C . LYS A 1 86 ? -16.014 -5.061 2.301 1.00 95.81 86 LYS A C 1
ATOM 741 O O . LYS A 1 86 ? -15.467 -4.603 1.300 1.00 95.81 86 LYS A O 1
ATOM 746 N N . LYS A 1 87 ? -15.754 -6.290 2.751 1.00 95.25 87 LYS A N 1
ATOM 747 C CA . LYS A 1 87 ? -14.832 -7.213 2.080 1.00 95.25 87 LYS A CA 1
ATOM 748 C C . LYS A 1 87 ? -15.311 -7.561 0.674 1.00 95.25 87 LYS A C 1
ATOM 750 O O . LYS A 1 87 ? -14.517 -7.497 -0.259 1.00 95.25 87 LYS A O 1
ATOM 755 N N . ALA A 1 88 ? -16.596 -7.874 0.496 1.00 94.00 88 ALA A N 1
ATOM 756 C CA . ALA A 1 88 ? -17.167 -8.112 -0.830 1.00 94.00 88 ALA A CA 1
ATOM 757 C C . ALA A 1 88 ? -17.030 -6.878 -1.740 1.00 94.00 88 ALA A C 1
ATOM 759 O O . ALA A 1 88 ? -16.719 -7.013 -2.923 1.00 94.00 88 ALA A O 1
ATOM 760 N N . TYR A 1 89 ? -17.182 -5.673 -1.183 1.00 95.00 89 TYR A N 1
ATOM 761 C CA . TYR A 1 89 ? -16.998 -4.428 -1.925 1.00 95.00 89 TYR A CA 1
ATOM 762 C C . TYR A 1 89 ? -15.546 -4.216 -2.381 1.00 95.00 89 TYR A C 1
ATOM 764 O O . TYR A 1 89 ? -15.315 -3.869 -3.540 1.00 95.00 89 TYR A O 1
ATOM 772 N N . LEU A 1 90 ? -14.564 -4.507 -1.518 1.00 95.88 90 LEU A N 1
ATOM 773 C CA . LEU A 1 90 ? -13.143 -4.493 -1.885 1.00 95.88 90 LEU A CA 1
ATOM 774 C C . LEU A 1 90 ? -12.806 -5.561 -2.940 1.00 95.88 90 LEU A C 1
ATOM 776 O O . LEU A 1 90 ? -12.075 -5.279 -3.887 1.00 95.88 90 LEU A O 1
ATOM 780 N N . ILE A 1 91 ? -13.365 -6.770 -2.827 1.00 94.88 91 ILE A N 1
ATOM 781 C CA . ILE A 1 91 ? -13.200 -7.830 -3.838 1.00 94.88 91 ILE A CA 1
ATOM 782 C C . ILE A 1 91 ? -13.756 -7.359 -5.185 1.00 94.88 91 ILE A C 1
ATOM 784 O O . ILE A 1 91 ? -13.093 -7.509 -6.208 1.00 94.88 91 ILE A O 1
ATOM 788 N N . GLY A 1 92 ? -14.936 -6.734 -5.189 1.00 94.69 92 GLY A N 1
ATOM 789 C CA . GLY A 1 92 ? -15.530 -6.150 -6.391 1.00 94.69 92 GLY A CA 1
ATOM 790 C C . GLY A 1 92 ? -14.677 -5.032 -6.997 1.00 94.69 92 GLY A C 1
ATOM 791 O O . GLY A 1 92 ? -14.597 -4.914 -8.218 1.00 94.69 92 GLY A O 1
ATOM 792 N N . PHE A 1 93 ? -13.997 -4.232 -6.169 1.00 94.69 93 PHE A N 1
ATOM 793 C CA . PHE A 1 93 ? -13.007 -3.261 -6.638 1.00 94.69 93 PHE A CA 1
ATOM 794 C C . PHE A 1 93 ? -11.823 -3.951 -7.335 1.00 94.69 93 PHE A C 1
ATOM 796 O O . PHE A 1 93 ? -11.505 -3.598 -8.468 1.00 94.69 93 PHE A O 1
ATOM 803 N N . LEU A 1 94 ? -11.229 -4.982 -6.724 1.00 94.75 94 LEU A N 1
ATOM 804 C CA . LEU A 1 94 ? -10.128 -5.732 -7.342 1.00 94.75 94 LEU A CA 1
ATOM 805 C C . LEU A 1 94 ? -10.553 -6.454 -8.634 1.00 94.75 94 LEU A C 1
ATOM 807 O O . LEU A 1 94 ? -9.786 -6.483 -9.593 1.00 94.75 94 LEU A O 1
ATOM 811 N N . GLN A 1 95 ? -11.785 -6.968 -8.705 1.00 93.38 95 GLN A N 1
ATOM 812 C CA . GLN A 1 95 ? -12.323 -7.641 -9.898 1.00 93.38 95 GLN A CA 1
ATOM 813 C C . GLN A 1 95 ? -12.408 -6.706 -11.105 1.00 93.38 95 GLN A C 1
ATOM 815 O O . GLN A 1 95 ? -12.268 -7.158 -12.240 1.00 93.38 95 GLN A O 1
ATOM 820 N N . LYS A 1 96 ? -12.621 -5.404 -10.872 1.00 92.31 96 LYS A N 1
ATOM 821 C CA . LYS A 1 96 ? -12.604 -4.390 -11.934 1.00 92.31 96 LYS A CA 1
ATOM 822 C C . LYS A 1 96 ? -11.200 -4.150 -12.487 1.00 92.31 96 LYS A C 1
ATOM 824 O O . LYS A 1 96 ? -11.086 -3.776 -13.648 1.00 92.31 96 LYS A O 1
ATOM 829 N N . LEU A 1 97 ? -10.157 -4.352 -11.678 1.00 90.94 97 LEU A N 1
ATOM 830 C CA . LEU A 1 97 ? -8.764 -4.237 -12.118 1.00 90.94 97 LEU A CA 1
ATOM 831 C C . LEU A 1 97 ? -8.332 -5.483 -12.897 1.00 90.94 97 LEU A C 1
ATOM 833 O O . LEU A 1 97 ? -7.705 -5.376 -13.946 1.00 90.94 97 LEU A O 1
ATOM 837 N N . ASN A 1 98 ? -8.675 -6.667 -12.390 1.00 88.25 98 ASN A N 1
ATOM 838 C CA . ASN A 1 98 ? -8.444 -7.936 -13.066 1.00 88.25 98 ASN A CA 1
ATOM 839 C C . ASN A 1 98 ? -9.509 -8.959 -12.627 1.00 88.25 98 ASN A C 1
ATOM 841 O O . ASN A 1 98 ? -9.617 -9.241 -11.430 1.00 88.25 98 ASN A O 1
ATOM 845 N N . PRO A 1 99 ? -10.273 -9.560 -13.560 1.00 83.81 99 PRO A N 1
ATOM 846 C CA . PRO A 1 99 ? -11.340 -10.496 -13.209 1.00 83.81 99 PRO A CA 1
ATOM 847 C C . PRO A 1 99 ? -10.826 -11.790 -12.559 1.00 83.81 99 PRO A C 1
ATOM 849 O O . PRO A 1 99 ? -11.578 -12.467 -11.857 1.00 83.81 99 PRO A O 1
ATOM 852 N N . SER A 1 100 ? -9.553 -12.146 -12.756 1.00 86.12 100 SER A N 1
ATOM 853 C CA . SER A 1 100 ? -8.955 -13.368 -12.215 1.00 86.12 100 SER A CA 1
ATOM 854 C C . SER A 1 100 ? -8.432 -13.175 -10.784 1.00 86.12 100 SER A C 1
ATOM 856 O O . SER A 1 100 ? -7.225 -13.246 -10.537 1.00 86.12 100 SER A O 1
ATOM 858 N N . ILE A 1 101 ? -9.340 -12.992 -9.822 1.00 86.50 101 ILE A N 1
ATOM 859 C CA . ILE A 1 101 ? -8.999 -13.022 -8.391 1.00 86.50 101 ILE A CA 1
ATOM 860 C C . ILE A 1 101 ? -8.769 -14.463 -7.933 1.00 86.50 101 ILE A C 1
ATOM 862 O O . ILE A 1 101 ? -9.628 -15.325 -8.113 1.00 86.50 101 ILE A O 1
ATOM 866 N N . LYS A 1 102 ? -7.647 -14.716 -7.254 1.00 86.44 102 LYS A N 1
ATOM 867 C CA . LYS A 1 102 ? -7.395 -15.973 -6.532 1.00 86.44 102 LYS A CA 1
ATOM 868 C C . LYS A 1 102 ? -7.008 -15.661 -5.094 1.00 86.44 102 LYS A C 1
ATOM 870 O O . LYS A 1 102 ? -6.182 -14.792 -4.855 1.00 86.44 102 LYS A O 1
ATOM 875 N N . TYR A 1 103 ? -7.609 -16.359 -4.131 1.00 86.69 103 TYR A N 1
ATOM 876 C CA . TYR A 1 103 ? -7.316 -16.184 -2.700 1.00 86.69 103 TYR A CA 1
ATOM 877 C C . TYR A 1 103 ? -7.430 -14.728 -2.199 1.00 86.69 103 TYR A C 1
ATOM 879 O O . TYR A 1 103 ? -6.635 -14.290 -1.377 1.00 86.69 103 TYR A O 1
ATOM 887 N N . ASN A 1 104 ? -8.426 -13.976 -2.688 1.00 92.12 104 ASN A N 1
ATOM 888 C CA . ASN A 1 104 ? -8.616 -12.537 -2.419 1.00 92.12 104 ASN A CA 1
ATOM 889 C C . ASN A 1 104 ? -7.465 -11.637 -2.897 1.00 92.12 104 ASN A C 1
ATOM 891 O O . ASN A 1 104 ? -7.324 -10.510 -2.423 1.00 92.12 104 ASN A O 1
ATOM 895 N N . CYS A 1 105 ? -6.667 -12.128 -3.842 1.00 94.50 105 CYS A N 1
ATOM 896 C CA . CYS A 1 105 ? -5.547 -11.418 -4.421 1.00 94.50 105 CYS A CA 1
ATOM 897 C C . CYS A 1 105 ? -5.618 -11.392 -5.951 1.00 94.50 105 CYS A C 1
ATOM 899 O O . CYS A 1 105 ? -6.197 -12.281 -6.584 1.00 94.50 105 CYS A O 1
ATOM 901 N N . ILE A 1 106 ? -4.976 -10.387 -6.536 1.00 94.31 106 ILE A N 1
ATOM 902 C CA . ILE A 1 106 ? -4.675 -10.293 -7.966 1.00 94.31 106 ILE A CA 1
ATOM 903 C C . ILE A 1 106 ? -3.181 -10.056 -8.147 1.00 94.31 106 ILE A C 1
ATOM 905 O O . ILE A 1 106 ? -2.559 -9.378 -7.332 1.00 94.31 106 ILE A O 1
ATOM 909 N N . TRP A 1 107 ? -2.628 -10.609 -9.223 1.00 92.00 107 TRP A N 1
ATOM 910 C CA . TRP A 1 107 ? -1.228 -10.464 -9.602 1.00 92.00 107 TRP A CA 1
ATOM 911 C C . TRP A 1 107 ? -1.152 -9.904 -11.018 1.00 92.00 107 TRP A C 1
ATOM 913 O O . TRP A 1 107 ? -1.885 -10.345 -11.906 1.00 92.00 107 TRP A O 1
ATOM 923 N N . PHE A 1 108 ? -0.247 -8.960 -11.218 1.00 90.56 108 PHE A N 1
ATOM 924 C CA . PHE A 1 108 ? 0.137 -8.413 -12.507 1.00 90.56 108 PHE A CA 1
ATOM 925 C C . PHE A 1 108 ? 1.626 -8.668 -12.671 1.00 90.56 108 PHE A C 1
ATOM 927 O O . PHE A 1 108 ? 2.438 -8.108 -11.945 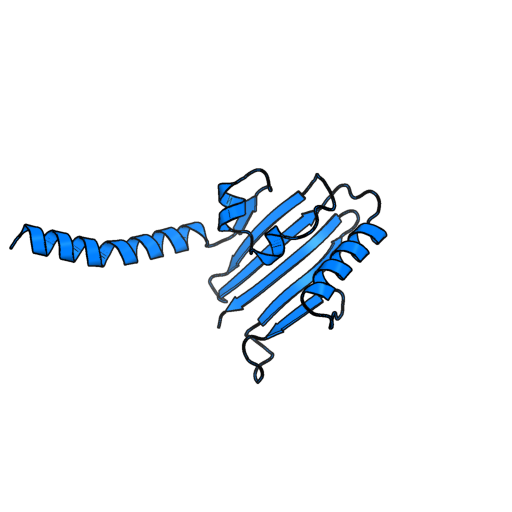1.00 90.56 108 PHE A O 1
ATOM 934 N N . TYR A 1 109 ? 1.975 -9.563 -13.583 1.00 88.56 109 TYR A N 1
ATOM 935 C CA . TYR A 1 109 ? 3.364 -9.907 -13.845 1.00 88.56 109 TYR A CA 1
ATOM 936 C C . TYR A 1 109 ? 3.921 -8.951 -14.889 1.00 88.56 109 TYR A C 1
ATOM 938 O O . TYR A 1 109 ? 3.316 -8.784 -15.950 1.00 88.56 109 TYR A O 1
ATOM 946 N N . HIS A 1 110 ? 5.058 -8.334 -14.581 1.00 83.31 110 HIS A N 1
ATOM 947 C CA . HIS A 1 110 ? 5.731 -7.419 -15.501 1.00 83.31 110 HIS A CA 1
ATOM 948 C C . HIS A 1 110 ? 6.408 -8.184 -16.648 1.00 83.31 110 HIS A C 1
ATOM 950 O O . HIS A 1 110 ? 6.480 -7.675 -17.765 1.00 83.31 110 HIS A O 1
ATOM 956 N N . ASP A 1 111 ? 6.829 -9.433 -16.403 1.00 81.31 111 ASP A N 1
ATOM 957 C CA . ASP A 1 111 ? 7.345 -10.351 -17.422 1.00 81.31 111 ASP A CA 1
ATOM 958 C C . ASP A 1 111 ? 6.378 -11.535 -17.647 1.00 81.31 111 ASP A C 1
ATOM 960 O O . 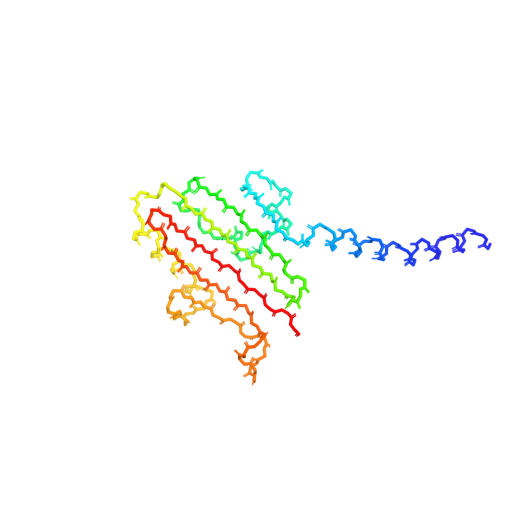ASP A 1 111 ? 6.163 -12.344 -16.739 1.00 81.31 111 ASP A O 1
ATOM 964 N N . PRO A 1 112 ? 5.814 -11.703 -18.858 1.00 74.12 112 PRO A N 1
ATOM 965 C CA . PRO A 1 112 ? 4.938 -12.829 -19.175 1.00 74.12 112 PRO A CA 1
ATOM 966 C C . PRO A 1 112 ? 5.646 -14.194 -19.208 1.00 74.12 112 PRO A C 1
ATOM 968 O O . PRO A 1 112 ? 4.961 -15.210 -19.284 1.00 74.12 112 PRO A O 1
ATOM 971 N N . HIS A 1 113 ? 6.979 -14.249 -19.156 1.00 75.75 113 HIS A N 1
ATOM 972 C CA . HIS A 1 113 ? 7.760 -15.490 -19.140 1.00 75.75 113 HIS A CA 1
ATOM 973 C C . HIS A 1 113 ? 8.406 -15.778 -17.777 1.00 75.75 113 HIS A C 1
ATOM 975 O O . HIS A 1 113 ? 8.941 -16.872 -17.583 1.00 75.75 113 HIS A O 1
ATOM 981 N N . ASN A 1 114 ? 8.340 -14.840 -16.824 1.00 71.44 114 ASN A N 1
ATOM 982 C CA . ASN A 1 114 ? 8.910 -14.988 -15.487 1.00 71.44 114 ASN A CA 1
ATOM 983 C C . ASN A 1 114 ? 7.926 -14.543 -14.396 1.00 71.44 114 ASN A C 1
ATOM 985 O O . ASN A 1 114 ? 7.786 -13.366 -14.073 1.00 71.44 114 ASN A O 1
ATOM 989 N N . TYR A 1 115 ? 7.292 -15.534 -13.775 1.00 71.75 115 TYR A N 1
ATOM 990 C CA . TYR A 1 115 ? 6.268 -15.342 -12.748 1.00 71.75 115 TYR A CA 1
ATOM 991 C C . TYR A 1 115 ? 6.808 -15.326 -11.310 1.00 71.75 115 TYR A C 1
ATOM 993 O O . TYR A 1 115 ? 6.013 -15.296 -10.372 1.00 71.75 115 TYR A O 1
ATOM 1001 N N . ALA A 1 116 ? 8.126 -15.421 -11.110 1.00 72.44 116 ALA A N 1
ATOM 1002 C CA . ALA A 1 116 ? 8.692 -15.601 -9.774 1.00 72.44 116 ALA A CA 1
ATOM 1003 C C . ALA A 1 116 ? 8.937 -14.268 -9.051 1.00 72.44 116 ALA A C 1
ATOM 1005 O O . ALA A 1 116 ? 8.570 -14.124 -7.886 1.00 72.44 116 ALA A O 1
ATOM 1006 N N . ASP A 1 117 ? 9.512 -13.289 -9.755 1.00 75.38 117 ASP A N 1
ATOM 1007 C CA . ASP A 1 117 ? 10.275 -12.229 -9.083 1.00 75.38 117 ASP A CA 1
ATOM 1008 C C . ASP A 1 117 ? 9.942 -10.793 -9.522 1.00 75.38 117 ASP A C 1
ATOM 1010 O O . ASP A 1 117 ? 10.502 -9.860 -8.952 1.00 75.38 117 ASP A O 1
ATOM 1014 N N . ASN A 1 118 ? 9.085 -10.608 -10.533 1.00 86.38 118 ASN A N 1
ATOM 1015 C CA . ASN A 1 118 ? 8.789 -9.294 -11.112 1.00 86.38 118 ASN A CA 1
ATOM 1016 C C . ASN A 1 118 ? 7.278 -9.121 -11.325 1.00 86.38 118 ASN A C 1
ATOM 1018 O O . ASN A 1 118 ? 6.723 -9.451 -12.380 1.00 86.38 118 ASN A O 1
ATOM 1022 N N . TYR A 1 119 ? 6.592 -8.686 -10.274 1.00 90.44 119 TYR A N 1
ATOM 1023 C CA . TYR A 1 119 ? 5.143 -8.550 -10.254 1.00 90.44 119 TYR A CA 1
ATOM 1024 C C . TYR A 1 119 ? 4.645 -7.475 -9.287 1.00 90.44 119 TYR A C 1
ATOM 1026 O O . TYR A 1 119 ? 5.248 -7.191 -8.251 1.00 90.44 119 TYR A O 1
ATOM 1034 N N . GLN A 1 120 ? 3.451 -6.983 -9.602 1.00 93.62 120 GLN A N 1
ATOM 1035 C CA . GLN A 1 120 ? 2.571 -6.250 -8.706 1.00 93.62 120 GLN A CA 1
ATOM 1036 C C . GLN A 1 120 ? 1.483 -7.173 -8.177 1.00 93.62 120 GLN A C 1
ATOM 1038 O O . GLN A 1 120 ? 0.941 -8.012 -8.898 1.00 93.62 120 GLN A O 1
ATOM 1043 N N . ARG A 1 121 ? 1.125 -7.018 -6.909 1.00 94.25 121 ARG A N 1
ATOM 1044 C CA . ARG A 1 121 ? 0.079 -7.797 -6.261 1.00 94.25 121 ARG A CA 1
ATOM 1045 C C . ARG A 1 121 ? -0.796 -6.900 -5.413 1.00 94.25 121 ARG A C 1
ATOM 1047 O O . ARG A 1 121 ? -0.298 -6.046 -4.688 1.00 94.25 121 ARG A O 1
ATOM 1054 N N . TYR A 1 122 ? -2.095 -7.163 -5.468 1.00 96.81 122 TYR A N 1
ATOM 1055 C CA . TYR A 1 122 ? -3.066 -6.568 -4.562 1.00 96.81 122 TYR A CA 1
ATOM 1056 C C . TYR A 1 122 ? -3.760 -7.679 -3.794 1.00 96.81 122 TYR A C 1
ATOM 1058 O O . TYR A 1 122 ? -4.215 -8.633 -4.419 1.00 96.81 122 TYR A O 1
ATOM 1066 N N . CYS A 1 123 ? -3.850 -7.572 -2.473 1.00 96.69 123 CYS A N 1
ATOM 1067 C CA . CYS A 1 123 ? -4.405 -8.619 -1.620 1.00 96.69 123 CYS A CA 1
ATOM 1068 C C . CYS A 1 123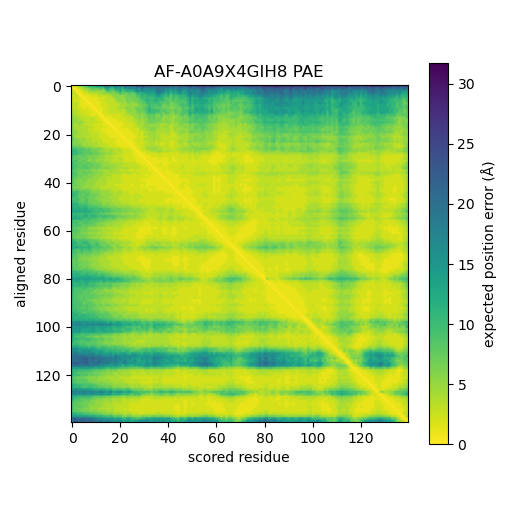 ? -5.293 -8.044 -0.528 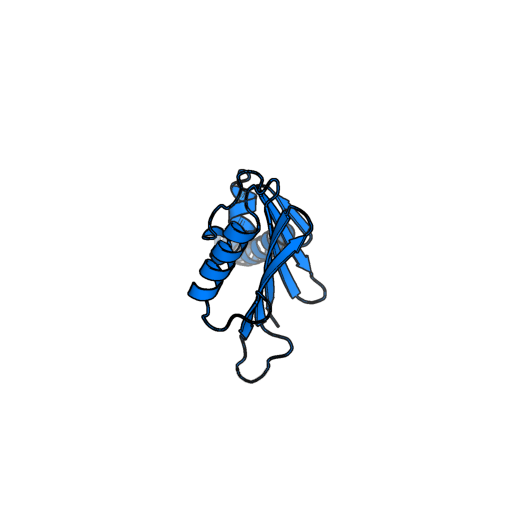1.00 96.69 123 CYS A C 1
ATOM 1070 O O . CYS A 1 123 ? -4.886 -7.140 0.195 1.00 96.69 123 CYS A O 1
ATOM 1072 N N . ILE A 1 124 ? -6.480 -8.623 -0.364 1.00 97.00 124 ILE A N 1
ATOM 1073 C CA . ILE A 1 124 ? -7.371 -8.295 0.747 1.00 97.00 124 ILE A CA 1
ATOM 1074 C C . ILE A 1 124 ? -7.169 -9.320 1.854 1.00 97.00 124 ILE A C 1
ATOM 1076 O O . ILE A 1 124 ? -7.369 -10.521 1.648 1.00 97.00 124 ILE A O 1
ATOM 1080 N N .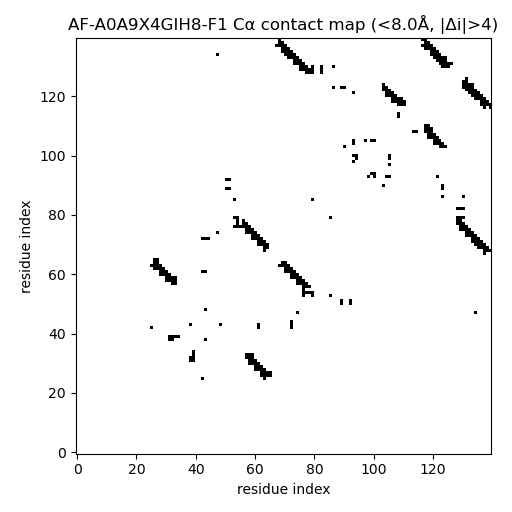 SER A 1 125 ? -6.840 -8.841 3.049 1.00 95.94 125 SER A N 1
ATOM 1081 C CA . SER A 1 125 ? -6.791 -9.662 4.253 1.00 95.94 125 SER A CA 1
ATOM 1082 C C . SER A 1 125 ? -7.766 -9.139 5.304 1.00 95.94 125 SER A C 1
ATOM 1084 O O . SER A 1 125 ? -8.137 -7.967 5.316 1.00 95.94 125 SER A O 1
ATOM 1086 N N . GLN A 1 126 ? -8.241 -10.042 6.155 1.00 94.19 126 GLN A N 1
ATOM 1087 C CA . GLN A 1 126 ? -9.083 -9.709 7.296 1.00 94.19 126 GLN A CA 1
ATOM 1088 C C . GLN A 1 126 ? -8.332 -10.121 8.552 1.00 94.19 126 GLN A C 1
ATOM 1090 O O . GLN A 1 126 ? -7.923 -11.279 8.663 1.00 94.19 126 GLN A O 1
ATOM 1095 N N . LYS A 1 127 ? -8.179 -9.192 9.493 1.00 90.12 127 LYS A N 1
ATOM 1096 C CA . LYS A 1 127 ? -7.571 -9.450 10.796 1.00 90.12 127 LYS A CA 1
ATOM 1097 C C . LYS A 1 127 ? -8.562 -9.024 11.865 1.00 90.12 127 LYS A C 1
ATOM 1099 O O . LYS A 1 127 ? -8.734 -7.840 12.099 1.00 90.12 127 LYS A O 1
ATOM 1104 N N . TRP A 1 128 ? -9.204 -9.998 12.507 1.00 85.69 128 TRP A N 1
ATOM 1105 C CA . TRP A 1 128 ? -10.229 -9.742 13.523 1.00 85.69 128 TRP A CA 1
ATOM 1106 C C . TRP A 1 128 ? -11.354 -8.839 12.991 1.00 85.69 128 TRP A C 1
ATOM 1108 O O . TRP A 1 128 ? -12.140 -9.276 12.144 1.00 85.69 128 TRP A O 1
ATOM 1118 N N . ASP A 1 129 ? -11.407 -7.608 13.486 1.00 86.94 129 ASP A N 1
ATOM 1119 C CA . ASP A 1 129 ? -12.359 -6.550 13.177 1.00 86.94 129 ASP A CA 1
ATOM 1120 C C . ASP A 1 129 ? -11.852 -5.546 12.123 1.00 86.94 129 ASP A C 1
ATOM 1122 O O . ASP A 1 129 ? -12.587 -4.636 11.733 1.00 86.94 129 ASP A O 1
ATOM 1126 N N . SER A 1 130 ? -10.630 -5.731 11.614 1.00 93.94 130 SER A N 1
ATOM 1127 C CA . SER A 1 130 ? -10.036 -4.892 10.578 1.00 93.94 130 SER A CA 1
ATOM 1128 C C . SER A 1 130 ? -9.994 -5.577 9.208 1.00 93.94 130 SER A C 1
ATOM 1130 O O . SER A 1 130 ? -9.908 -6.807 9.070 1.00 93.94 130 SER A O 1
ATOM 1132 N N . LEU A 1 131 ? -10.027 -4.753 8.161 1.00 97.12 131 LEU A N 1
ATOM 1133 C CA . LEU A 1 131 ? -9.732 -5.156 6.787 1.00 97.12 131 LEU A CA 1
ATOM 1134 C C . LEU A 1 131 ? -8.480 -4.433 6.311 1.00 97.12 131 LEU A C 1
ATOM 1136 O O . LEU A 1 131 ? -8.295 -3.252 6.589 1.00 97.12 131 LEU A O 1
ATOM 1140 N N . GLU A 1 132 ? -7.641 -5.139 5.564 1.00 97.12 132 GLU A N 1
ATOM 1141 C CA . GLU A 1 132 ? -6.441 -4.584 4.949 1.00 97.12 132 GLU A CA 1
ATOM 1142 C C . GLU A 1 132 ? -6.467 -4.832 3.443 1.00 97.12 132 GLU A C 1
ATOM 1144 O O . GLU A 1 132 ? -6.799 -5.933 2.997 1.00 97.12 132 GLU A O 1
ATOM 1149 N N . LEU A 1 133 ? -6.080 -3.820 2.668 1.00 97.50 133 LEU A N 1
ATOM 1150 C CA . LEU A 1 133 ? -5.719 -3.957 1.264 1.00 97.50 133 LEU A CA 1
ATOM 1151 C C . LEU A 1 133 ? -4.225 -3.686 1.124 1.00 97.50 133 LEU A C 1
ATOM 1153 O O . LEU A 1 133 ? -3.764 -2.562 1.303 1.00 97.50 133 LEU A O 1
ATOM 1157 N N . GLU A 1 134 ? -3.484 -4.730 0.792 1.00 97.62 134 GLU A N 1
ATOM 1158 C CA . GLU A 1 134 ? -2.061 -4.661 0.499 1.00 97.62 134 GLU A CA 1
ATOM 1159 C C . GLU A 1 134 ? -1.852 -4.437 -0.997 1.00 97.62 134 GLU A C 1
ATOM 1161 O O . GLU A 1 134 ? -2.429 -5.155 -1.810 1.00 97.62 134 GLU A O 1
ATOM 1166 N N . TYR A 1 135 ? -1.001 -3.478 -1.338 1.00 97.19 135 TYR A N 1
ATOM 1167 C CA . TYR A 1 135 ? -0.264 -3.375 -2.587 1.00 97.19 135 TYR A CA 1
ATOM 1168 C C . TYR A 1 135 ? 1.170 -3.827 -2.339 1.00 97.19 135 TYR A C 1
ATOM 1170 O O . TYR A 1 135 ? 1.787 -3.445 -1.346 1.00 97.19 135 TYR A O 1
ATOM 1178 N N . PHE A 1 136 ? 1.703 -4.617 -3.254 1.00 95.81 136 PHE A N 1
ATOM 1179 C CA . PHE A 1 136 ? 3.079 -5.076 -3.225 1.00 95.81 136 PHE A CA 1
ATOM 1180 C C . PHE A 1 136 ? 3.646 -5.024 -4.637 1.00 95.81 136 PHE A C 1
ATOM 1182 O O . PHE A 1 136 ? 2.993 -5.501 -5.561 1.00 95.81 136 PHE A O 1
ATOM 1189 N N . ASP A 1 137 ? 4.838 -4.468 -4.799 1.00 94.31 137 ASP A N 1
ATOM 1190 C CA . ASP A 1 137 ? 5.528 -4.353 -6.079 1.00 94.31 137 ASP A CA 1
ATOM 1191 C C . ASP A 1 137 ? 6.980 -4.779 -5.937 1.00 94.31 137 ASP A C 1
ATOM 1193 O O . ASP A 1 137 ? 7.658 -4.454 -4.960 1.00 94.31 137 ASP A O 1
ATOM 1197 N N . THR A 1 138 ? 7.438 -5.501 -6.945 1.00 89.12 138 THR A N 1
ATOM 1198 C CA . THR A 1 138 ? 8.821 -5.928 -7.112 1.00 89.12 138 THR A CA 1
ATOM 1199 C C . THR A 1 138 ? 9.280 -5.369 -8.439 1.00 89.12 138 THR A C 1
ATOM 1201 O O . THR A 1 138 ? 8.756 -5.758 -9.478 1.00 89.12 138 THR A O 1
ATOM 1204 N N . VAL A 1 139 ? 10.244 -4.455 -8.402 1.00 73.19 139 VAL A N 1
ATOM 1205 C CA . VAL A 1 139 ? 10.882 -3.944 -9.614 1.00 73.19 139 VAL A CA 1
ATOM 1206 C C . VAL A 1 139 ? 12.288 -4.526 -9.633 1.00 73.19 139 VAL A C 1
ATOM 1208 O O . VAL A 1 139 ? 13.155 -4.072 -8.892 1.00 73.19 139 VAL A O 1
ATOM 1211 N N . LYS A 1 140 ? 12.481 -5.584 -10.425 1.00 63.75 140 LYS A N 1
ATOM 1212 C CA . LYS A 1 140 ? 13.797 -6.169 -10.717 1.00 63.75 140 LYS A CA 1
ATOM 1213 C C . LYS A 1 140 ? 14.190 -5.919 -12.165 1.00 63.75 140 LYS A C 1
ATOM 1215 O O . LYS A 1 140 ? 13.296 -6.009 -13.038 1.00 63.75 140 LYS A O 1
#

Secondary structure (DSSP, 8-state):
-HHHHHHHHHHHHHHHHHHHHHHHHHSEEEEEETT-HHHHHHHS-HHHHTS----S-EEEEEEEETTTTEEEEEEEE-S-S-HHHHHHHHHHHHHHH-S--BTTEEEEES-TT--SSSEEEEEEEEETTEEEEEEEEE--

Mean predicted aligned error: 5.35 Å

Radius of gyration: 19.2 Å; Cα contacts (8 Å, |Δi|>4): 210; chains: 1; bounding box: 53×48×33 Å

Solvent-accessible s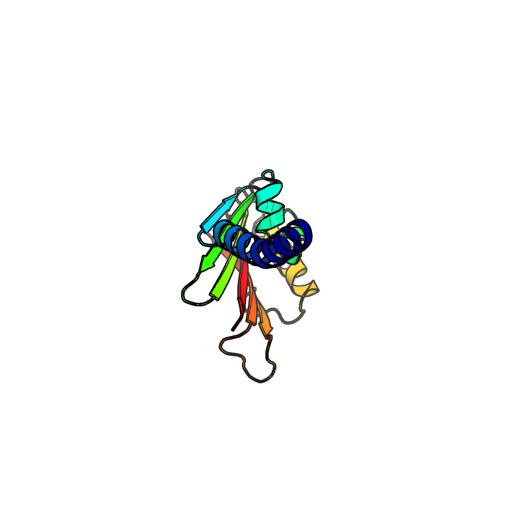urface area (backbone atoms only — not comparable to full-atom values): 7894 Å² total; per-residue (Å²): 108,72,69,59,54,51,51,52,51,50,65,63,46,50,62,55,52,50,50,53,53,49,50,66,68,62,48,46,76,47,79,46,39,78,83,40,57,66,58,41,64,73,63,49,55,71,73,64,73,68,52,81,83,78,41,91,50,48,42,38,40,31,35,28,44,80,92,73,44,31,41,37,35,36,42,37,32,37,86,47,90,53,58,69,62,47,49,52,50,52,50,54,54,49,37,74,76,45,75,74,62,53,92,59,23,42,76,48,60,79,38,95,88,43,85,84,70,28,34,38,36,41,37,56,48,73,56,94,67,27,43,34,43,35,40,37,37,33,71,117

Nearest PDB structures (foldseek):
  8afv-assembly1_B  TM=4.827E-01  e=1.133E+00  Denitrovibrio acetiphilus DSM 12809
  8afv-assembly1_A  TM=4.769E-01  e=1.448E+00  Denitrovibrio acetiphilus DSM 12809
  8afv-assembly2_C  TM=4.841E-01  e=2.094E+00  Denitrovibrio acetiphilus DSM 12809
  8afu-assembly2_B  TM=4.816E-01  e=2.677E+00  Denitrovibrio acetiphilus DSM 12809
  8afv-assembly2_D  TM=4.857E-01  e=4.949E+00  Denitrovibrio acetiphilus DSM 12809

Sequence (140 aa):
MKKWILLFVILLTIPFLWFLIWFALTSGEHHYERSDIFSYWLYTPDVLKNVPLISEDVEYNYEYNLDNQQTRVIVKWNNINDIAAKKAYLIGFLQKLNPSIKYNCIWFYHDPHNYADNYQRYCISQKWDSLELEYFDTVK

pLDDT: mean 91.4, std 6.61, range [63.5, 97.94]